Protein AF-A0A0B8QDE0-F1 (afdb_monomer)

Nearest PDB structures (foldseek):
  8alo-assembly1_B  TM=3.837E-01  e=2.076E+00  Vibrio cholerae
  3vs4-assembly1_A  TM=4.040E-01  e=3.871E+00  Homo sapiens
  1x27-assembly1_F  TM=4.133E-01  e=4.967E+00  Homo sapiens
  2vkn-assembly1_A  TM=4.369E-01  e=7.682E+00  Saccharomyces cerevisiae
  6rm3-assembly1_SE0  TM=2.658E-01  e=4.667E+00  Vairimorpha necatrix

Solvent-accessible surface area (backbone atoms only — not comparable to full-atom values): 6624 Å² total; per-residue (Å²): 109,93,62,58,81,42,44,48,77,54,93,82,32,33,31,32,51,46,63,28,31,27,49,41,26,52,74,71,70,68,46,77,59,63,46,36,35,65,87,34,94,71,40,36,52,48,66,68,58,58,51,49,52,50,39,71,75,67,24,49,43,90,36,70,47,77,45,82,65,51,84,46,46,65,69,49,55,29,33,79,45,70,85,45,100,44,36,35,31,35,22,36,94,83,71,49,57,34,35,41,37,42,45,75,51,78,65,47,61,71,72,79,81,70,81,127

Structure (mmCIF, N/CA/C/O backbone):
data_AF-A0A0B8QDE0-F1
#
_entry.id   AF-A0A0B8QDE0-F1
#
loop_
_atom_site.group_PDB
_atom_site.id
_atom_site.type_symbol
_atom_site.label_atom_id
_atom_site.label_alt_id
_atom_site.label_comp_id
_atom_site.label_asym_id
_atom_site.label_entity_id
_atom_site.label_seq_id
_atom_site.pdbx_PDB_ins_code
_atom_site.Cartn_x
_atom_site.Cartn_y
_atom_site.Cartn_z
_atom_site.occupancy
_atom_site.B_iso_or_equiv
_atom_site.auth_seq_id
_atom_site.auth_comp_id
_atom_site.auth_asym_id
_atom_site.auth_atom_id
_atom_site.pdbx_PDB_model_num
ATOM 1 N N . MET A 1 1 ? -6.977 13.235 -7.714 1.00 64.75 1 MET A N 1
ATOM 2 C CA . MET A 1 1 ? -6.380 13.488 -6.381 1.00 64.75 1 MET A CA 1
ATOM 3 C C . MET A 1 1 ? -4.882 13.220 -6.471 1.00 64.75 1 MET A C 1
ATOM 5 O O . MET A 1 1 ? -4.458 12.659 -7.472 1.00 64.75 1 MET A O 1
ATOM 9 N N . PHE A 1 2 ? -4.082 13.658 -5.495 1.00 84.56 2 PHE A N 1
ATOM 10 C CA . PHE A 1 2 ? -2.611 13.582 -5.542 1.00 84.56 2 PHE A CA 1
ATOM 11 C C . PHE A 1 2 ? -2.074 12.176 -5.858 1.00 84.56 2 PHE A C 1
ATOM 13 O O . PHE A 1 2 ? -1.130 12.063 -6.632 1.00 84.56 2 PHE A O 1
ATOM 20 N N . LEU A 1 3 ? -2.716 11.116 -5.343 1.00 92.38 3 LEU A N 1
ATOM 21 C CA . LEU A 1 3 ? -2.257 9.742 -5.565 1.00 92.38 3 LEU A CA 1
ATOM 22 C C . LEU A 1 3 ? -2.748 9.092 -6.862 1.00 92.38 3 LEU A C 1
ATOM 24 O O . LEU A 1 3 ? -2.309 7.996 -7.180 1.00 92.38 3 LEU A O 1
ATOM 28 N N . THR A 1 4 ? -3.632 9.744 -7.626 1.00 90.50 4 THR A N 1
ATOM 29 C CA . THR A 1 4 ? -4.194 9.186 -8.871 1.00 90.50 4 THR A CA 1
ATOM 30 C C . THR A 1 4 ? -3.135 8.652 -9.856 1.00 90.50 4 THR A C 1
ATOM 32 O O . THR A 1 4 ? -3.422 7.656 -10.50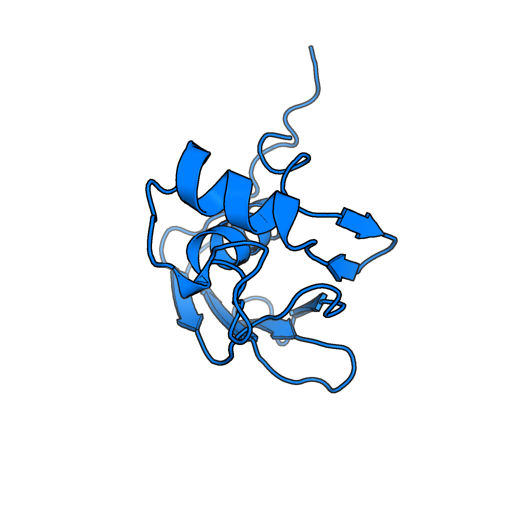7 1.00 90.50 4 THR A O 1
ATOM 35 N N . PRO A 1 5 ? -1.926 9.238 -9.982 1.00 95.38 5 PRO A N 1
ATOM 36 C CA . PRO A 1 5 ? -0.893 8.686 -10.860 1.00 95.38 5 PRO A CA 1
ATOM 37 C C . PRO A 1 5 ? -0.216 7.405 -10.353 1.00 95.38 5 PRO A C 1
ATOM 39 O O . PRO A 1 5 ? 0.498 6.784 -11.130 1.00 95.38 5 PRO A O 1
ATOM 42 N N . TYR A 1 6 ? -0.379 7.027 -9.079 1.00 97.19 6 TYR A N 1
ATOM 43 C CA . TYR A 1 6 ? 0.458 6.015 -8.417 1.00 97.19 6 TYR A CA 1
ATOM 44 C C . TYR A 1 6 ? -0.251 4.694 -8.113 1.00 97.19 6 TYR A C 1
ATOM 46 O O . TYR A 1 6 ? 0.365 3.799 -7.548 1.00 97.19 6 TYR A O 1
ATOM 54 N N . PHE A 1 7 ? -1.521 4.553 -8.474 1.00 97.06 7 PHE A N 1
ATOM 55 C CA . PHE A 1 7 ? -2.248 3.292 -8.381 1.00 97.06 7 PHE A CA 1
ATOM 56 C C . PHE A 1 7 ? -3.396 3.289 -9.380 1.00 97.06 7 PHE A C 1
ATOM 58 O O . PHE A 1 7 ? -3.838 4.344 -9.844 1.00 97.06 7 PHE A O 1
ATOM 65 N N . VAL A 1 8 ? -3.884 2.104 -9.708 1.00 96.62 8 VAL A N 1
ATOM 66 C CA . VAL A 1 8 ? -5.084 1.930 -10.517 1.00 96.62 8 VAL A CA 1
ATOM 67 C C . VAL A 1 8 ? -6.234 1.607 -9.574 1.00 96.62 8 VAL A C 1
ATOM 69 O O . VAL A 1 8 ? -6.111 0.715 -8.742 1.00 96.62 8 VAL A O 1
ATOM 72 N N . GLN A 1 9 ? -7.333 2.352 -9.686 1.00 94.44 9 GLN A N 1
ATOM 73 C CA . GLN A 1 9 ? -8.586 2.061 -8.991 1.00 94.44 9 GLN A CA 1
ATOM 74 C C . GLN A 1 9 ? -9.584 1.534 -10.014 1.00 94.44 9 GLN A C 1
ATOM 76 O O . GLN A 1 9 ? -9.941 2.256 -10.947 1.00 94.44 9 GLN A O 1
ATOM 81 N N . GLU A 1 10 ? -10.083 0.325 -9.796 1.00 92.75 10 GLU A N 1
ATOM 82 C CA . GLU A 1 10 ? -11.107 -0.296 -10.627 1.00 92.75 10 GLU A CA 1
ATOM 83 C C . GLU A 1 10 ? -12.163 -0.927 -9.724 1.00 92.75 10 GLU A C 1
ATOM 85 O O . GLU A 1 10 ? -11.872 -1.752 -8.859 1.00 92.75 10 GLU A O 1
ATOM 90 N N . ASN A 1 11 ? -13.417 -0.510 -9.900 1.00 87.75 11 ASN A N 1
ATOM 91 C CA . ASN A 1 11 ? -14.508 -0.867 -8.992 1.00 87.75 11 ASN A CA 1
ATOM 92 C C . ASN A 1 11 ? -14.161 -0.479 -7.533 1.00 87.75 11 ASN A C 1
ATOM 94 O O . ASN A 1 11 ? -13.783 0.665 -7.266 1.00 87.75 11 ASN A O 1
ATOM 98 N N . ASN A 1 12 ? -14.266 -1.434 -6.602 1.00 88.31 12 ASN A N 1
ATOM 99 C CA . ASN A 1 12 ? -13.896 -1.288 -5.189 1.00 88.31 12 ASN A CA 1
ATOM 100 C C . ASN A 1 12 ? -12.493 -1.827 -4.872 1.00 88.31 12 ASN A C 1
ATOM 102 O O . ASN A 1 12 ? -12.135 -1.935 -3.702 1.00 88.31 12 ASN A O 1
ATOM 106 N N . GLN A 1 13 ? -11.710 -2.161 -5.897 1.00 96.12 13 GLN A N 1
ATOM 107 C CA . GLN A 1 13 ? -10.358 -2.677 -5.748 1.00 96.12 13 GLN A CA 1
ATOM 108 C C . GLN A 1 13 ? -9.338 -1.682 -6.289 1.00 96.12 13 GLN A C 1
ATOM 110 O O . GLN A 1 13 ? -9.640 -0.796 -7.096 1.00 96.12 13 GLN A O 1
ATOM 115 N N . PHE A 1 14 ? -8.105 -1.840 -5.842 1.00 97.50 14 PHE A N 1
ATOM 116 C CA . PHE A 1 14 ? -6.966 -1.138 -6.381 1.00 97.50 14 PHE A CA 1
ATOM 117 C C . PHE A 1 14 ? -5.774 -2.063 -6.531 1.00 97.50 14 PHE A C 1
ATOM 119 O O . PHE A 1 14 ? -5.624 -3.041 -5.808 1.00 97.50 14 PHE A O 1
ATOM 126 N N . HIS A 1 15 ? -4.900 -1.724 -7.466 1.00 98.25 15 HIS A N 1
ATOM 127 C CA . HIS A 1 15 ? -3.637 -2.415 -7.654 1.00 98.25 15 HIS A CA 1
ATOM 128 C C . HIS A 1 15 ? -2.552 -1.422 -8.067 1.00 98.25 15 HIS A C 1
ATOM 130 O O . HIS A 1 15 ? -2.807 -0.248 -8.362 1.00 98.25 15 HIS A O 1
ATOM 136 N N . PHE A 1 16 ? -1.318 -1.910 -8.089 1.00 98.19 16 PHE A N 1
ATOM 137 C CA . PHE A 1 16 ? -0.144 -1.129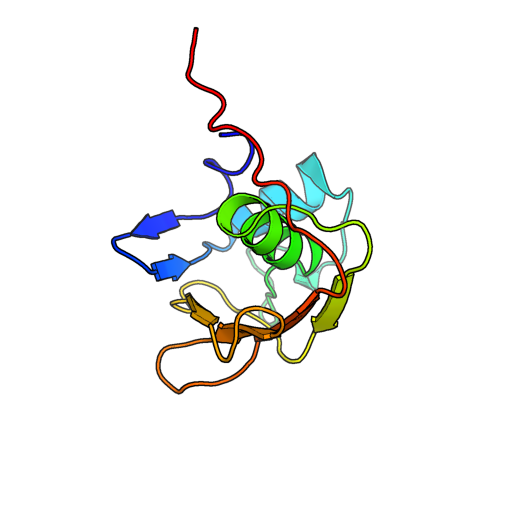 -8.447 1.00 98.19 16 PHE A CA 1
ATOM 138 C C . PHE A 1 16 ? 0.575 -1.786 -9.615 1.00 98.19 16 PHE A C 1
ATOM 140 O O . PHE A 1 16 ? 0.760 -3.003 -9.628 1.00 98.19 16 PHE A O 1
ATOM 147 N N . THR A 1 17 ? 1.037 -0.973 -10.558 1.00 98.31 17 THR A N 1
ATOM 148 C CA . THR A 1 17 ? 2.079 -1.388 -11.507 1.00 98.31 17 THR A CA 1
ATOM 149 C C . THR A 1 17 ? 3.464 -1.120 -10.920 1.00 98.31 17 THR A C 1
ATOM 151 O O . THR A 1 17 ? 3.623 -0.252 -10.052 1.00 98.31 17 THR A O 1
ATOM 154 N N . ARG A 1 18 ? 4.488 -1.818 -11.426 1.00 98.25 18 ARG A N 1
ATOM 155 C CA . ARG A 1 18 ? 5.895 -1.558 -11.070 1.00 98.25 18 ARG A CA 1
ATOM 156 C C . ARG A 1 18 ? 6.273 -0.092 -11.252 1.00 98.25 18 ARG A C 1
ATOM 158 O O . ARG A 1 18 ? 6.785 0.532 -10.322 1.00 98.25 18 ARG A O 1
ATOM 165 N N . ALA A 1 19 ? 5.941 0.470 -12.413 1.00 98.31 19 ALA A N 1
ATOM 166 C CA . ALA A 1 19 ? 6.262 1.849 -12.764 1.00 98.31 19 ALA A CA 1
ATOM 167 C C . ALA A 1 19 ? 5.618 2.867 -11.818 1.00 98.31 19 ALA A C 1
ATOM 169 O O . ALA A 1 19 ? 6.279 3.782 -11.334 1.00 98.31 19 ALA A O 1
ATOM 170 N N . GLN A 1 20 ? 4.332 2.709 -11.501 1.00 98.25 20 GLN A N 1
ATOM 171 C CA . GLN A 1 20 ? 3.633 3.619 -10.589 1.00 98.25 20 GLN A CA 1
ATOM 172 C C . GLN A 1 20 ? 4.265 3.638 -9.194 1.00 98.25 20 GLN A C 1
ATOM 174 O O . GLN A 1 20 ? 4.534 4.706 -8.641 1.00 98.25 20 GLN A O 1
ATOM 179 N N . ALA A 1 21 ? 4.539 2.458 -8.644 1.00 98.25 21 ALA A N 1
ATOM 180 C CA . ALA A 1 21 ? 5.121 2.315 -7.320 1.00 98.25 21 ALA A CA 1
ATOM 181 C C . ALA A 1 21 ? 6.591 2.773 -7.268 1.00 98.25 21 ALA A C 1
ATOM 183 O O . ALA A 1 21 ? 6.963 3.465 -6.321 1.00 98.25 21 ALA A O 1
ATOM 184 N N . SER A 1 22 ? 7.403 2.484 -8.295 1.00 98.44 22 SER A N 1
ATOM 185 C CA . SER A 1 22 ? 8.785 2.988 -8.387 1.00 98.44 22 SER A CA 1
ATOM 186 C C . SER A 1 22 ? 8.827 4.515 -8.496 1.00 98.44 22 SER A C 1
ATOM 188 O O . SER A 1 22 ? 9.599 5.177 -7.797 1.00 98.44 22 SER A O 1
ATOM 190 N N . ASN A 1 23 ? 7.940 5.095 -9.313 1.00 98.19 23 ASN A N 1
ATOM 191 C CA . ASN A 1 23 ? 7.813 6.545 -9.456 1.00 98.19 23 ASN A CA 1
ATOM 192 C C . ASN A 1 23 ? 7.400 7.217 -8.141 1.00 98.19 23 ASN A C 1
ATOM 194 O O . ASN A 1 23 ? 7.942 8.271 -7.805 1.00 98.19 23 ASN A O 1
ATOM 198 N N . PHE A 1 24 ? 6.489 6.612 -7.371 1.00 98.38 24 PHE A N 1
ATOM 199 C CA . PHE A 1 24 ? 6.150 7.114 -6.039 1.00 98.38 24 PHE A CA 1
ATOM 200 C C . PHE A 1 24 ? 7.344 7.035 -5.082 1.00 98.38 24 PHE A C 1
ATOM 202 O O . PHE A 1 24 ? 7.654 8.029 -4.423 1.00 98.38 24 PHE A O 1
ATOM 209 N N . ALA A 1 25 ? 8.026 5.884 -5.031 1.00 98.31 25 ALA A N 1
ATOM 210 C CA . ALA A 1 25 ? 9.179 5.666 -4.158 1.00 98.31 25 ALA A CA 1
ATOM 211 C C . ALA A 1 25 ? 10.224 6.771 -4.355 1.00 98.31 25 ALA A C 1
ATOM 213 O O . ALA A 1 25 ? 10.553 7.501 -3.426 1.00 98.31 25 ALA A O 1
ATOM 214 N N . LYS A 1 26 ? 10.655 6.978 -5.601 1.00 97.88 26 LYS A N 1
ATOM 215 C CA . LYS A 1 26 ? 11.741 7.906 -5.940 1.00 97.88 26 LYS A CA 1
ATOM 216 C C . LYS A 1 26 ? 11.297 9.366 -5.948 1.00 97.88 26 LYS A C 1
ATOM 218 O O . LYS A 1 26 ? 12.035 10.238 -5.501 1.00 97.88 26 LYS A O 1
ATOM 223 N N . GLY A 1 27 ? 10.110 9.641 -6.488 1.00 96.62 27 GLY A N 1
ATOM 224 C CA . GLY A 1 27 ? 9.631 11.001 -6.733 1.00 96.62 27 GLY A CA 1
ATOM 225 C C . GLY A 1 27 ? 8.946 11.656 -5.536 1.00 96.62 27 GLY A C 1
ATOM 226 O O . GLY A 1 27 ? 9.010 12.876 -5.404 1.00 96.62 27 GLY A O 1
ATOM 227 N N . ILE A 1 28 ? 8.289 10.867 -4.679 1.00 96.19 28 ILE A N 1
ATOM 228 C CA . ILE A 1 28 ? 7.499 11.372 -3.548 1.00 96.19 28 ILE A CA 1
ATOM 229 C C . ILE A 1 28 ? 8.111 10.969 -2.208 1.00 96.19 28 ILE A C 1
ATOM 231 O O . ILE A 1 28 ? 8.291 11.831 -1.351 1.00 96.19 28 ILE A O 1
ATOM 235 N N . ALA A 1 29 ? 8.430 9.685 -2.023 1.00 96.38 29 ALA A N 1
ATOM 236 C CA . ALA A 1 29 ? 8.957 9.187 -0.750 1.00 96.38 29 ALA A CA 1
ATOM 237 C C . ALA A 1 29 ? 10.470 9.428 -0.586 1.00 96.38 29 ALA A C 1
ATOM 239 O O . ALA A 1 29 ? 10.977 9.424 0.532 1.00 96.38 29 ALA A O 1
ATOM 240 N N . GLY A 1 30 ? 11.196 9.656 -1.686 1.00 97.31 30 GLY A N 1
ATOM 241 C CA . GLY A 1 30 ? 12.659 9.726 -1.672 1.00 97.31 30 GLY A CA 1
ATOM 242 C C . GLY A 1 30 ? 13.319 8.391 -1.304 1.00 97.31 30 GLY A C 1
ATOM 243 O O . GLY A 1 30 ? 14.452 8.381 -0.824 1.00 97.31 30 GLY A O 1
ATOM 244 N N . ASP A 1 31 ? 12.613 7.277 -1.510 1.00 97.69 31 ASP A N 1
ATOM 245 C CA . ASP A 1 31 ? 13.089 5.923 -1.261 1.00 97.69 31 ASP A CA 1
ATOM 246 C C . ASP A 1 31 ? 13.716 5.334 -2.534 1.00 97.69 31 ASP A C 1
ATOM 248 O O . ASP A 1 31 ? 13.053 5.118 -3.552 1.00 97.69 31 ASP A O 1
ATOM 252 N N . PHE A 1 32 ? 15.024 5.087 -2.460 1.00 97.38 32 PHE A N 1
ATOM 253 C CA . PHE A 1 32 ? 15.841 4.518 -3.534 1.00 97.38 32 PHE A CA 1
ATOM 254 C C . PHE A 1 32 ? 16.301 3.090 -3.221 1.00 97.38 32 PHE A C 1
ATOM 256 O O . PHE A 1 32 ? 17.268 2.608 -3.813 1.00 97.38 32 PHE A O 1
ATOM 263 N N . ASN A 1 33 ? 15.656 2.406 -2.272 1.00 97.62 33 ASN A N 1
ATOM 264 C CA . ASN A 1 33 ? 15.943 1.005 -2.012 1.00 97.62 33 ASN A CA 1
ATOM 265 C C . ASN A 1 33 ? 15.668 0.178 -3.287 1.00 97.62 33 ASN A C 1
ATOM 267 O O . ASN A 1 33 ? 14.547 0.225 -3.804 1.00 97.62 33 ASN A O 1
ATOM 271 N N . PRO A 1 34 ? 16.638 -0.615 -3.790 1.00 97.75 34 PRO A N 1
ATOM 272 C CA . PRO A 1 34 ? 16.492 -1.330 -5.058 1.00 97.75 34 PRO A CA 1
ATOM 273 C C . PRO A 1 34 ? 15.299 -2.282 -5.136 1.00 97.75 34 PRO A C 1
ATOM 275 O O . PRO A 1 34 ? 14.890 -2.662 -6.230 1.00 97.75 34 PRO A O 1
ATOM 278 N N . ILE A 1 35 ? 14.716 -2.690 -4.004 1.00 97.56 35 ILE A N 1
ATOM 279 C CA . ILE A 1 35 ? 13.485 -3.497 -3.998 1.00 97.56 35 ILE A CA 1
ATOM 280 C C . ILE A 1 35 ? 12.291 -2.764 -4.634 1.00 97.56 35 ILE A C 1
ATOM 282 O O . ILE A 1 35 ? 11.297 -3.405 -4.949 1.00 97.56 35 ILE A O 1
ATOM 286 N N . HIS A 1 36 ? 12.375 -1.448 -4.832 1.00 98.00 36 HIS A N 1
ATOM 287 C CA . HIS A 1 36 ? 11.360 -0.639 -5.509 1.00 98.00 36 HIS A CA 1
ATOM 288 C C . HIS A 1 36 ? 11.702 -0.362 -6.980 1.00 98.00 36 HIS A C 1
ATOM 290 O O . HIS A 1 36 ? 10.969 0.364 -7.654 1.00 98.00 36 HIS A O 1
ATOM 296 N N . ASP A 1 37 ? 12.801 -0.913 -7.500 1.00 97.81 37 ASP A N 1
ATOM 297 C CA . ASP A 1 37 ? 13.142 -0.795 -8.915 1.00 97.81 37 ASP A CA 1
ATOM 298 C C . ASP A 1 37 ? 12.258 -1.700 -9.767 1.00 97.81 37 ASP A C 1
ATOM 300 O O . ASP A 1 37 ? 12.063 -2.875 -9.451 1.00 97.81 37 ASP A O 1
ATOM 304 N N . GLU A 1 38 ? 11.761 -1.154 -10.878 1.00 97.12 38 GLU A N 1
ATOM 305 C CA . GLU A 1 38 ? 10.834 -1.839 -11.781 1.00 97.12 38 GLU A CA 1
ATOM 306 C C . GLU A 1 38 ? 11.374 -3.193 -12.247 1.00 97.12 38 GLU A C 1
ATOM 308 O O . GLU A 1 38 ? 10.634 -4.167 -12.264 1.00 97.12 38 GLU A O 1
ATOM 313 N N . ASP A 1 39 ? 12.673 -3.307 -12.513 1.00 96.62 39 ASP A N 1
ATOM 314 C CA . ASP A 1 39 ? 13.280 -4.544 -13.015 1.00 96.62 39 ASP A CA 1
ATOM 315 C C . ASP A 1 39 ? 13.748 -5.501 -11.901 1.00 96.62 39 ASP A C 1
ATOM 317 O O . ASP A 1 39 ? 14.346 -6.547 -12.169 1.00 96.62 39 ASP A O 1
ATOM 321 N N . ASN A 1 40 ? 13.495 -5.184 -10.624 1.00 97.00 40 ASN A N 1
ATOM 322 C CA . ASN A 1 40 ? 13.946 -6.031 -9.526 1.00 97.00 40 ASN A CA 1
ATOM 323 C C . ASN A 1 40 ? 13.110 -7.320 -9.433 1.00 97.00 40 ASN A C 1
ATOM 325 O O . ASN A 1 40 ? 11.879 -7.299 -9.336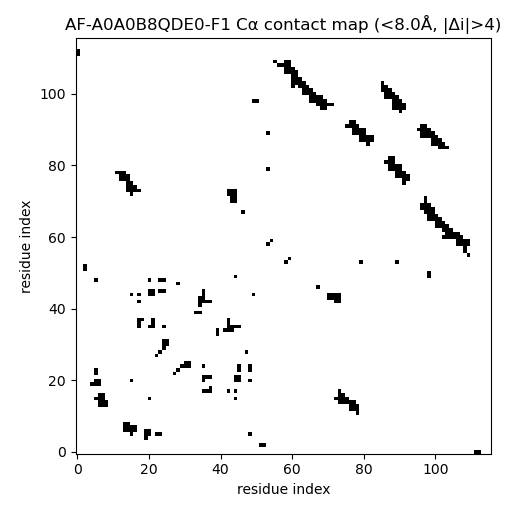 1.00 97.00 40 ASN A O 1
ATOM 329 N N . SER A 1 41 ? 13.787 -8.470 -9.390 1.00 95.19 41 SER A N 1
ATOM 330 C CA . SER A 1 41 ? 13.148 -9.784 -9.197 1.00 95.19 41 SER A CA 1
ATOM 331 C C . SER A 1 41 ? 12.360 -9.898 -7.886 1.00 95.19 41 SER A C 1
ATOM 333 O O . SER A 1 41 ? 11.386 -10.642 -7.814 1.00 95.19 41 SER A O 1
ATOM 335 N N . ARG A 1 42 ? 12.753 -9.136 -6.860 1.00 95.44 42 ARG A N 1
ATOM 336 C CA . ARG A 1 42 ? 12.097 -9.048 -5.550 1.00 95.44 42 ARG A CA 1
ATOM 337 C C . ARG A 1 42 ? 11.316 -7.745 -5.388 1.00 95.44 42 ARG A C 1
ATOM 339 O O . ARG A 1 42 ? 11.235 -7.225 -4.277 1.00 95.44 42 ARG A O 1
ATOM 346 N N . PHE A 1 43 ? 10.803 -7.206 -6.493 1.00 97.75 43 PHE A N 1
ATOM 347 C CA . PHE A 1 43 ? 10.041 -5.967 -6.479 1.00 97.75 43 PHE A CA 1
ATOM 348 C C . PHE A 1 43 ? 8.945 -5.986 -5.413 1.00 97.75 43 PHE A C 1
ATOM 350 O O . PHE A 1 43 ? 8.178 -6.946 -5.307 1.00 97.75 43 PHE A O 1
ATOM 357 N N . CYS A 1 44 ? 8.869 -4.901 -4.655 1.00 97.94 44 CYS A N 1
ATOM 358 C CA . CYS A 1 44 ? 7.864 -4.674 -3.637 1.00 97.94 44 CYS A CA 1
ATOM 359 C C . CYS A 1 44 ? 7.301 -3.267 -3.810 1.00 97.94 44 CYS A C 1
ATOM 361 O O . CYS A 1 44 ? 8.048 -2.305 -3.985 1.00 97.94 44 CYS A O 1
ATOM 363 N N . VAL A 1 45 ? 5.984 -3.130 -3.708 1.00 98.25 45 VAL A N 1
ATOM 364 C CA . VAL A 1 45 ? 5.344 -1.817 -3.605 1.00 98.25 45 VAL A CA 1
ATOM 365 C C . VAL A 1 45 ? 5.800 -1.144 -2.295 1.00 98.25 45 VAL A C 1
ATOM 367 O O . VAL A 1 45 ? 5.850 -1.821 -1.263 1.00 98.25 45 VAL A O 1
ATOM 370 N N . PRO A 1 46 ? 6.151 0.158 -2.297 1.00 97.81 46 PRO A N 1
ATOM 371 C CA . PRO A 1 46 ? 6.548 0.878 -1.087 1.00 97.81 46 PRO A CA 1
ATOM 372 C C . PRO A 1 46 ? 5.450 0.897 -0.020 1.00 97.81 46 PRO A C 1
ATOM 374 O O . PRO A 1 46 ? 4.286 1.177 -0.321 1.00 97.81 46 PRO A O 1
ATOM 377 N N . GLY A 1 47 ? 5.827 0.681 1.243 1.00 97.62 47 GLY A N 1
ATOM 378 C CA . GLY A 1 47 ? 4.892 0.740 2.372 1.00 97.62 47 GLY A CA 1
ATOM 379 C C . GLY A 1 47 ? 4.212 2.108 2.503 1.00 97.62 47 GLY A C 1
ATOM 380 O O . GLY A 1 47 ? 3.004 2.176 2.725 1.00 97.62 47 GLY A O 1
ATOM 381 N N . ASP A 1 48 ? 4.950 3.193 2.258 1.00 97.00 48 ASP A N 1
ATOM 382 C CA . ASP A 1 48 ? 4.414 4.558 2.301 1.00 97.00 48 ASP A CA 1
ATOM 383 C C . ASP A 1 48 ? 3.320 4.802 1.254 1.00 97.00 48 ASP A C 1
ATOM 385 O O . ASP A 1 48 ? 2.377 5.548 1.515 1.00 97.00 48 ASP A O 1
ATOM 389 N N . LEU A 1 49 ? 3.397 4.148 0.088 1.00 97.75 49 LEU A N 1
ATOM 390 C CA . LEU A 1 49 ? 2.354 4.237 -0.935 1.00 97.75 49 LEU A CA 1
ATOM 391 C C . LEU A 1 49 ? 1.077 3.530 -0.471 1.00 97.75 49 LEU A C 1
ATOM 393 O O . LEU A 1 49 ? -0.010 4.100 -0.563 1.00 97.75 49 LEU A O 1
ATOM 397 N N . LEU A 1 50 ? 1.209 2.317 0.074 1.00 97.25 50 LEU A N 1
ATOM 398 C CA . LEU A 1 50 ? 0.080 1.556 0.613 1.00 97.25 50 LEU A CA 1
ATOM 399 C C . LEU A 1 50 ? -0.611 2.319 1.754 1.00 97.25 50 LEU A C 1
ATOM 401 O O . LEU A 1 50 ? -1.834 2.462 1.778 1.00 97.25 50 LEU A O 1
ATOM 405 N N . PHE A 1 51 ? 0.191 2.881 2.656 1.00 96.62 51 PHE A N 1
ATOM 406 C CA . PHE A 1 51 ? -0.258 3.764 3.725 1.00 96.62 51 PHE A CA 1
ATOM 407 C C . PHE A 1 51 ? -0.966 5.018 3.189 1.00 96.62 51 PHE A C 1
ATOM 409 O O . PHE A 1 51 ? -2.046 5.370 3.665 1.00 96.62 51 PHE A O 1
ATOM 416 N N . ALA A 1 52 ? -0.411 5.677 2.170 1.00 96.00 52 ALA A N 1
ATOM 417 C CA . ALA A 1 52 ? -1.008 6.873 1.587 1.00 96.00 52 ALA A CA 1
ATOM 418 C C . ALA A 1 52 ? -2.367 6.583 0.924 1.00 96.00 52 ALA A C 1
ATOM 420 O O . ALA A 1 52 ? -3.302 7.372 1.083 1.00 96.00 52 ALA A O 1
ATOM 421 N N . VAL A 1 53 ? -2.507 5.449 0.223 1.00 95.44 53 VAL A N 1
ATOM 422 C CA . VAL A 1 53 ? -3.790 5.016 -0.360 1.00 95.44 53 VAL A CA 1
ATOM 423 C C . VAL A 1 53 ? -4.824 4.762 0.738 1.00 95.44 53 VAL A C 1
ATOM 425 O O . VAL A 1 53 ? -5.936 5.287 0.643 1.00 95.44 53 VAL A O 1
ATOM 428 N N . MET A 1 54 ? -4.441 4.064 1.815 1.00 95.19 54 MET A N 1
ATOM 429 C CA . MET A 1 54 ? -5.298 3.837 2.986 1.00 95.19 54 MET A CA 1
ATOM 430 C C . MET A 1 54 ? -5.820 5.159 3.568 1.00 95.19 54 MET A C 1
ATOM 432 O O . MET A 1 54 ? -7.022 5.327 3.772 1.00 95.19 54 MET A O 1
ATOM 436 N N . LEU A 1 55 ? -4.940 6.147 3.764 1.00 94.38 55 LEU A N 1
ATOM 437 C CA . LEU A 1 55 ? -5.335 7.470 4.254 1.00 94.38 55 LEU A CA 1
ATOM 438 C C . LEU A 1 55 ? -6.224 8.243 3.272 1.00 94.38 55 LEU A C 1
ATOM 440 O O . LEU A 1 55 ? -7.118 8.973 3.703 1.00 94.38 55 LEU A O 1
ATOM 444 N N . GLN A 1 56 ? -5.987 8.118 1.963 1.00 92.44 56 GLN A N 1
ATOM 445 C CA . GLN A 1 56 ? -6.808 8.791 0.956 1.00 92.44 56 GLN A CA 1
ATOM 446 C C . GLN A 1 56 ? -8.247 8.256 0.953 1.00 92.44 56 GLN A C 1
ATOM 448 O O . GLN A 1 56 ? -9.176 9.041 0.760 1.00 92.44 56 GLN A O 1
ATOM 453 N N . GLN A 1 57 ? -8.434 6.950 1.155 1.00 91.50 57 GLN A N 1
ATOM 454 C CA . GLN A 1 57 ? -9.754 6.315 1.128 1.00 91.50 57 GLN A CA 1
ATOM 455 C C . GLN A 1 57 ? -10.497 6.443 2.470 1.00 91.50 57 GLN A C 1
ATOM 457 O O . GLN A 1 57 ? -11.679 6.801 2.493 1.00 91.50 57 GLN A O 1
ATOM 462 N N . GLU A 1 58 ? -9.802 6.246 3.594 1.00 92.50 58 GLU A N 1
ATOM 463 C CA . GLU A 1 58 ? -10.428 6.182 4.925 1.00 92.50 58 GLU A CA 1
ATOM 464 C C . GLU A 1 58 ? -10.376 7.496 5.708 1.00 92.50 58 GLU A C 1
ATOM 466 O O . GLU A 1 58 ? -11.177 7.716 6.620 1.00 92.50 58 GLU A O 1
ATOM 471 N N . GLY A 1 59 ? -9.479 8.407 5.332 1.00 92.06 59 GLY A N 1
ATOM 472 C CA . GLY A 1 59 ? -9.225 9.637 6.067 1.00 92.06 59 GLY A CA 1
ATOM 473 C C . GLY A 1 59 ? -8.240 9.461 7.219 1.00 92.06 59 GLY A C 1
ATOM 474 O O . GLY A 1 59 ? -7.590 8.431 7.382 1.00 92.06 59 GLY A O 1
ATOM 475 N N . ILE A 1 60 ? -8.126 1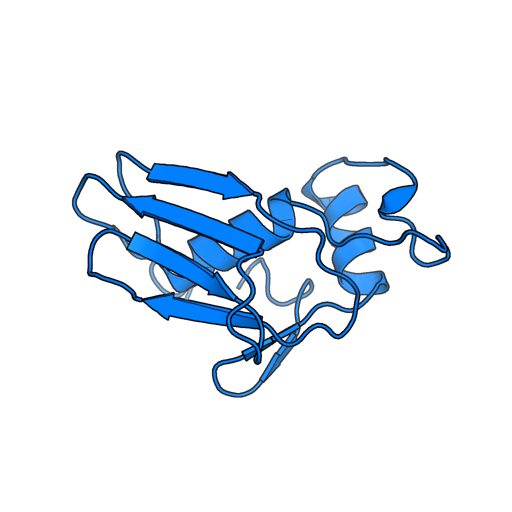0.512 8.027 1.00 92.31 60 ILE A N 1
ATOM 476 C CA . ILE A 1 60 ? -7.164 10.611 9.126 1.00 92.31 60 ILE A CA 1
ATOM 477 C C . ILE A 1 60 ? -7.887 10.708 10.466 1.00 92.31 60 ILE A C 1
ATOM 479 O O . ILE A 1 60 ? -8.903 11.388 10.599 1.00 92.31 60 ILE A O 1
ATOM 483 N N . SER A 1 61 ? -7.345 10.063 11.491 1.00 93.00 61 SER A N 1
ATOM 484 C CA . SER A 1 61 ?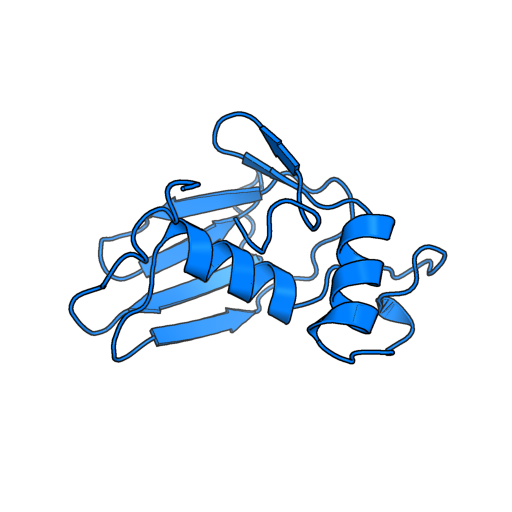 -7.792 10.202 12.876 1.00 93.00 61 SER A CA 1
ATOM 485 C C . SER A 1 61 ? -6.653 10.740 13.738 1.00 93.00 61 SER A C 1
ATOM 487 O O . SER A 1 61 ? -5.481 10.614 13.390 1.00 93.00 61 SER A O 1
ATOM 489 N N . ARG A 1 62 ? -6.980 11.349 14.884 1.00 91.50 62 ARG A N 1
ATOM 490 C CA . ARG A 1 62 ? -5.964 11.871 15.820 1.00 91.50 62 ARG A CA 1
ATOM 491 C C . ARG A 1 62 ? -5.041 10.784 16.371 1.00 91.50 62 ARG A C 1
ATOM 493 O O . ARG A 1 62 ? -3.939 11.100 16.804 1.00 91.50 62 ARG A O 1
ATOM 500 N N . SER A 1 63 ? -5.515 9.543 16.413 1.00 94.44 63 SER A N 1
ATOM 501 C CA . SER A 1 63 ? -4.744 8.385 16.844 1.00 94.44 63 SER A CA 1
ATOM 502 C C . SER A 1 63 ? -5.022 7.251 15.872 1.00 94.44 63 SER A C 1
ATOM 504 O O . SER A 1 63 ? -6.169 6.823 15.728 1.00 94.44 63 SER A O 1
ATOM 506 N N . MET A 1 64 ? -3.971 6.827 15.179 1.00 96.50 64 MET A N 1
ATOM 507 C CA . MET A 1 64 ? -3.988 5.725 14.230 1.00 96.50 64 MET A CA 1
ATOM 508 C C . MET A 1 64 ? -2.756 4.863 14.485 1.00 96.50 64 MET A C 1
ATOM 510 O O . MET A 1 64 ? -1.665 5.392 14.700 1.00 96.50 64 MET A O 1
ATOM 514 N N . GLU A 1 65 ? -2.939 3.555 14.465 1.00 97.25 65 GLU A N 1
ATOM 515 C CA . GLU A 1 65 ? -1.880 2.558 14.550 1.00 97.25 65 GLU A CA 1
ATOM 516 C C . GLU A 1 65 ? -1.876 1.771 13.244 1.00 97.25 65 GLU A C 1
ATOM 518 O O . GLU A 1 65 ? -2.942 1.396 12.755 1.00 97.25 65 GLU A O 1
ATOM 523 N N . PHE A 1 66 ? -0.693 1.556 12.671 1.00 97.94 66 PHE A N 1
ATOM 524 C CA . PHE A 1 66 ? -0.526 0.850 11.407 1.00 97.94 66 PHE A CA 1
ATOM 525 C C . PHE A 1 66 ? 0.437 -0.314 11.586 1.00 97.94 66 PHE A C 1
ATOM 527 O O . PHE A 1 66 ? 1.534 -0.133 12.114 1.00 97.94 66 PHE A O 1
ATOM 534 N N . THR A 1 67 ? 0.041 -1.490 11.107 1.00 98.25 67 THR A N 1
ATOM 535 C CA . THR A 1 67 ? 0.886 -2.688 11.100 1.00 98.25 67 THR A CA 1
ATOM 536 C C . THR A 1 67 ? 1.029 -3.194 9.673 1.00 98.25 67 THR A C 1
ATOM 538 O O . THR A 1 67 ? 0.048 -3.606 9.059 1.00 98.25 67 THR A O 1
ATOM 541 N N . PHE A 1 68 ? 2.253 -3.169 9.145 1.00 97.75 68 PHE A N 1
ATOM 542 C CA . PHE A 1 68 ? 2.585 -3.765 7.852 1.00 97.75 68 PHE A CA 1
ATOM 543 C C . PHE A 1 68 ? 2.802 -5.271 8.027 1.00 97.75 68 PHE A C 1
ATOM 545 O O . PHE A 1 68 ? 3.701 -5.689 8.756 1.00 97.75 68 PHE A O 1
ATOM 552 N N . SER A 1 69 ? 1.978 -6.080 7.364 1.00 96.44 69 SER A N 1
ATOM 553 C CA . SER A 1 69 ? 1.896 -7.534 7.584 1.00 96.44 69 SER A CA 1
ATOM 554 C C . SER A 1 69 ? 2.328 -8.368 6.377 1.00 96.44 69 SER A C 1
ATOM 556 O O . SER A 1 69 ? 2.510 -9.578 6.503 1.00 96.44 69 SER A O 1
ATOM 558 N N . GLY A 1 70 ? 2.538 -7.745 5.216 1.00 94.81 70 GLY A N 1
ATOM 559 C CA . GLY A 1 70 ? 2.926 -8.453 4.001 1.00 94.81 70 GLY A CA 1
ATOM 560 C C . GLY A 1 70 ? 3.560 -7.550 2.950 1.00 94.81 70 GLY A C 1
ATOM 561 O O . GLY A 1 70 ? 3.364 -6.338 2.945 1.00 94.81 70 GLY A O 1
ATOM 562 N N . MET A 1 71 ? 4.317 -8.165 2.041 1.00 95.88 71 MET A N 1
ATOM 563 C CA . MET A 1 71 ? 4.842 -7.499 0.848 1.00 95.88 71 MET A CA 1
ATOM 564 C C . MET A 1 71 ? 3.790 -7.530 -0.256 1.00 95.88 71 MET A C 1
ATOM 566 O O . MET A 1 71 ? 3.270 -8.603 -0.561 1.00 95.88 71 MET A O 1
ATOM 570 N N . VAL A 1 72 ? 3.520 -6.380 -0.865 1.00 97.81 72 VAL A N 1
ATOM 571 C CA . VAL A 1 72 ? 2.631 -6.261 -2.025 1.00 97.81 72 VAL A CA 1
ATOM 572 C C . VAL A 1 72 ? 3.479 -6.299 -3.292 1.00 97.81 72 VAL A C 1
ATOM 574 O O . VAL A 1 72 ? 4.443 -5.542 -3.423 1.00 97.81 72 VAL A O 1
ATOM 577 N N . THR A 1 73 ? 3.114 -7.165 -4.233 1.00 96.69 73 THR A N 1
ATOM 578 C CA . THR A 1 73 ? 3.712 -7.207 -5.572 1.00 96.69 73 THR A CA 1
ATOM 579 C C . THR A 1 73 ? 2.815 -6.504 -6.584 1.00 96.69 73 THR A C 1
ATOM 581 O O . THR A 1 73 ? 1.644 -6.232 -6.318 1.00 96.69 73 THR A O 1
ATOM 584 N N . GLU A 1 74 ? 3.358 -6.217 -7.762 1.00 96.31 74 GLU A N 1
ATOM 585 C CA . GLU A 1 74 ? 2.574 -5.699 -8.885 1.00 96.31 74 GLU A CA 1
ATOM 586 C C . GLU A 1 74 ? 1.346 -6.563 -9.190 1.00 96.31 74 GLU A C 1
ATOM 588 O O . GLU A 1 74 ? 1.395 -7.787 -9.068 1.00 96.31 74 GLU A O 1
ATOM 593 N N . GLY A 1 75 ? 0.254 -5.905 -9.583 1.00 96.62 75 GLY A N 1
ATOM 594 C CA . GLY A 1 75 ? -0.979 -6.562 -10.015 1.00 96.62 75 GLY A CA 1
ATOM 595 C C . GLY A 1 75 ? -1.750 -7.278 -8.905 1.00 96.62 75 GLY A C 1
ATOM 596 O O . GLY A 1 75 ? -2.794 -7.847 -9.189 1.00 96.62 75 GLY A O 1
ATOM 597 N N . THR A 1 76 ? -1.274 -7.245 -7.655 1.00 97.62 76 THR A N 1
ATOM 598 C CA . THR A 1 76 ? -2.055 -7.742 -6.515 1.00 97.62 76 THR A CA 1
ATOM 599 C C . THR A 1 76 ? -3.304 -6.879 -6.386 1.00 97.62 76 THR A C 1
ATOM 601 O O . THR A 1 76 ? -3.187 -5.678 -6.126 1.00 97.62 76 THR A O 1
ATOM 604 N N . GLU A 1 77 ? -4.477 -7.473 -6.590 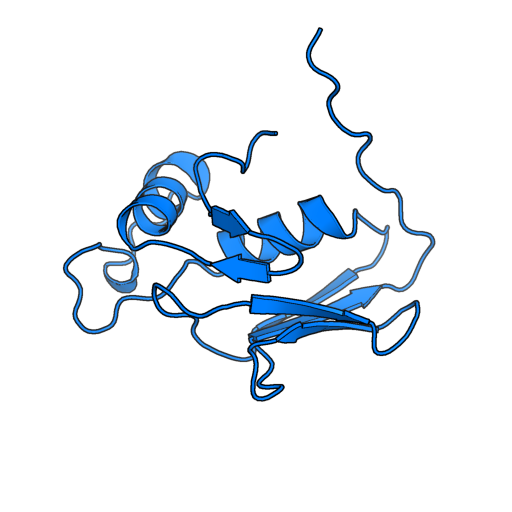1.00 97.88 77 GLU A N 1
ATOM 605 C CA . GLU A 1 77 ? -5.753 -6.797 -6.377 1.00 97.88 77 GLU A CA 1
ATOM 606 C C . GLU A 1 77 ? -6.008 -6.669 -4.875 1.00 97.88 77 GLU A C 1
ATOM 608 O O . GLU A 1 77 ? -5.970 -7.651 -4.134 1.00 97.88 77 GLU A O 1
ATOM 613 N N . LEU A 1 78 ? -6.190 -5.432 -4.421 1.00 98.38 78 LEU A N 1
ATOM 614 C CA . LEU A 1 78 ? -6.338 -5.081 -3.019 1.00 98.38 78 LEU A CA 1
ATOM 615 C C . LEU A 1 78 ? -7.635 -4.320 -2.795 1.00 98.38 78 LEU A C 1
ATOM 617 O O . LEU A 1 78 ? -8.061 -3.514 -3.622 1.00 98.38 78 LEU A O 1
ATOM 621 N N . HIS A 1 79 ? -8.228 -4.506 -1.627 1.00 97.88 79 HIS A N 1
ATOM 622 C CA . HIS A 1 79 ? -9.349 -3.702 -1.166 1.00 97.88 79 HIS A CA 1
ATOM 623 C C . HIS A 1 79 ? -9.239 -3.433 0.333 1.00 97.88 79 HIS A C 1
ATOM 625 O O . HIS A 1 79 ? -8.462 -4.068 1.049 1.00 97.88 79 HIS A O 1
ATOM 631 N N . ILE A 1 80 ? -9.998 -2.444 0.807 1.00 97.25 80 ILE A N 1
ATOM 632 C CA . ILE A 1 80 ? -10.099 -2.153 2.235 1.00 97.25 80 ILE A CA 1
ATOM 633 C C . ILE A 1 80 ? -11.262 -2.957 2.801 1.00 97.25 80 ILE A C 1
ATOM 635 O O . ILE A 1 80 ? -12.409 -2.763 2.400 1.00 97.25 80 ILE A O 1
ATOM 639 N N . ASN A 1 81 ? -10.951 -3.838 3.744 1.00 96.94 81 ASN A N 1
ATOM 640 C CA . ASN A 1 81 ? -11.925 -4.520 4.573 1.00 96.94 81 ASN A CA 1
ATOM 641 C C . ASN A 1 81 ? -12.166 -3.726 5.868 1.00 96.94 81 ASN A C 1
ATOM 643 O O . ASN A 1 81 ? -11.226 -3.243 6.510 1.00 96.94 81 ASN A O 1
ATOM 647 N N . HIS A 1 82 ? -13.431 -3.620 6.270 1.00 95.75 82 HIS A N 1
ATOM 648 C CA . HIS A 1 82 ? -13.878 -2.936 7.482 1.00 95.75 82 HIS A CA 1
ATOM 649 C C . HIS A 1 82 ? -14.351 -3.971 8.501 1.00 95.75 82 HIS A C 1
ATOM 651 O O . HIS A 1 82 ? -15.536 -4.287 8.578 1.00 95.75 82 HIS A O 1
ATOM 657 N N . GLU A 1 83 ? -13.425 -4.488 9.309 1.00 92.19 83 GLU A N 1
ATOM 658 C CA . GLU A 1 83 ? -13.751 -5.425 10.395 1.00 92.19 83 GLU A CA 1
ATOM 659 C C . GLU A 1 83 ? -14.622 -4.763 11.476 1.00 92.19 83 GLU A C 1
ATOM 661 O O . GLU A 1 83 ? -15.436 -5.409 12.133 1.00 92.19 83 GLU A O 1
ATOM 666 N N . SER A 1 84 ? -14.443 -3.454 11.676 1.00 93.31 84 SER A N 1
ATOM 667 C CA . SER A 1 84 ? -15.268 -2.607 12.541 1.00 93.31 84 SER A CA 1
ATOM 668 C C . SER A 1 84 ? -15.084 -1.128 1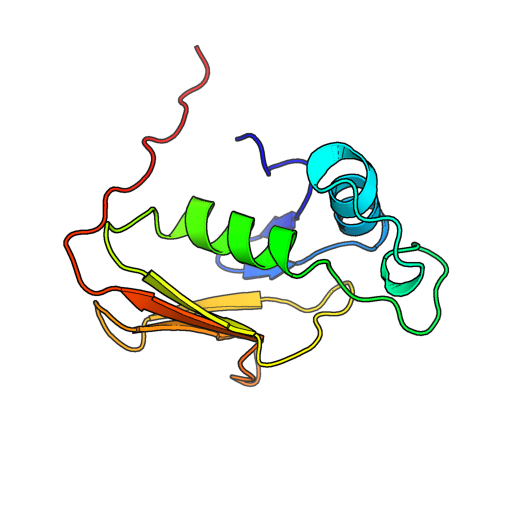2.178 1.00 93.31 84 SER A C 1
ATOM 670 O O . SER A 1 84 ? -14.281 -0.771 11.316 1.00 93.31 84 SER A O 1
ATOM 672 N N . GLU A 1 85 ? -15.776 -0.231 12.881 1.00 89.00 85 GLU A N 1
ATOM 673 C CA . GLU A 1 85 ? -15.545 1.217 12.755 1.00 89.00 85 GLU A CA 1
ATOM 674 C C . GLU A 1 85 ? -14.092 1.613 13.090 1.00 89.00 85 GLU A C 1
ATOM 676 O O . GLU A 1 85 ? -13.522 2.529 12.482 1.00 89.00 85 GLU A O 1
ATOM 681 N N . GLU A 1 86 ? -13.470 0.898 14.035 1.00 94.00 86 GLU A N 1
ATOM 682 C CA . GLU A 1 86 ? -12.124 1.179 14.543 1.00 94.00 86 GLU A CA 1
ATOM 683 C C . GLU A 1 86 ? -11.026 0.417 13.797 1.00 94.00 86 GLU A C 1
ATOM 685 O O . GLU A 1 86 ? -9.942 0.964 13.606 1.00 94.00 86 GLU A O 1
ATOM 690 N N . ASN A 1 87 ? -11.303 -0.807 13.341 1.00 96.56 87 ASN A N 1
ATOM 691 C CA . ASN A 1 87 ? -10.318 -1.695 12.718 1.00 96.56 87 ASN A CA 1
ATOM 692 C C . ASN A 1 87 ? -10.612 -1.898 11.238 1.00 96.56 87 ASN A C 1
ATOM 694 O O . ASN A 1 87 ? -11.718 -2.283 10.854 1.00 96.56 87 ASN A O 1
ATOM 698 N N . LYS A 1 88 ? -9.598 -1.636 10.420 1.00 96.88 88 LYS A N 1
ATOM 699 C CA . LYS A 1 88 ? -9.644 -1.749 8.966 1.00 96.88 88 LYS A CA 1
ATOM 700 C C . LYS A 1 88 ? -8.370 -2.414 8.479 1.00 96.88 88 LYS A C 1
ATOM 702 O O . LYS A 1 88 ? -7.320 -2.252 9.102 1.00 96.88 88 LYS A O 1
ATOM 707 N N . ALA A 1 89 ? -8.434 -3.091 7.346 1.00 98.12 89 ALA A N 1
ATOM 708 C CA . ALA A 1 89 ? -7.273 -3.747 6.770 1.00 98.12 89 ALA A CA 1
ATOM 709 C C . ALA A 1 89 ? -7.260 -3.615 5.251 1.00 98.12 89 ALA A C 1
ATOM 711 O O . ALA A 1 89 ? -8.302 -3.687 4.612 1.00 98.12 89 ALA A O 1
ATOM 712 N N . VAL A 1 90 ? -6.072 -3.460 4.672 1.00 98.25 90 VAL A N 1
ATOM 713 C CA . VAL A 1 90 ? -5.853 -3.707 3.248 1.00 98.25 90 VAL A CA 1
ATOM 714 C C . VAL A 1 90 ? -5.588 -5.195 3.066 1.00 98.25 90 VAL A C 1
ATOM 716 O O . VAL A 1 90 ? -4.620 -5.719 3.633 1.00 98.25 90 VAL A O 1
ATOM 719 N N . VAL A 1 91 ? -6.435 -5.850 2.278 1.00 98.44 91 VAL A N 1
ATOM 720 C CA . VAL A 1 91 ? -6.401 -7.294 2.021 1.00 98.44 91 VAL A CA 1
ATOM 721 C C . VAL A 1 91 ? -6.457 -7.594 0.523 1.00 98.44 91 VAL A C 1
ATOM 723 O O . VAL A 1 91 ? -6.891 -6.741 -0.252 1.00 98.44 91 VAL A O 1
ATOM 726 N N . ASP A 1 92 ? -6.010 -8.785 0.118 1.00 97.81 92 ASP A N 1
ATOM 727 C CA . ASP A 1 92 ? -6.280 -9.328 -1.223 1.00 97.81 92 ASP A CA 1
ATOM 728 C C . ASP A 1 92 ? -7.568 -10.172 -1.259 1.00 97.81 92 ASP A C 1
ATOM 730 O O . ASP A 1 92 ? -8.273 -10.305 -0.259 1.00 97.81 92 ASP A O 1
ATOM 734 N N . GLU A 1 93 ? -7.877 -10.756 -2.417 1.00 96.12 93 GLU A N 1
ATOM 735 C CA . GLU A 1 93 ? -9.049 -11.622 -2.624 1.00 96.12 93 GLU A CA 1
ATOM 736 C C . GLU A 1 93 ? -9.076 -12.891 -1.751 1.00 96.12 93 GLU A C 1
ATOM 738 O O . GLU A 1 93 ? -10.126 -13.515 -1.615 1.00 96.12 93 GLU A O 1
ATOM 743 N N . ASN A 1 94 ? -7.942 -13.292 -1.165 1.00 96.75 94 ASN A N 1
ATOM 744 C CA . ASN A 1 94 ? -7.838 -14.449 -0.271 1.00 96.75 94 ASN A CA 1
ATOM 745 C C . ASN A 1 94 ? -7.819 -14.036 1.212 1.00 96.75 94 ASN A C 1
ATOM 747 O O . ASN A 1 94 ? -7.342 -14.803 2.052 1.00 96.75 94 ASN A O 1
ATOM 751 N N . ASP A 1 95 ? -8.274 -12.820 1.531 1.00 96.88 95 ASP A N 1
ATOM 752 C CA . ASP A 1 95 ? -8.287 -12.231 2.876 1.00 96.88 95 ASP A CA 1
ATOM 753 C C . ASP A 1 95 ? -6.896 -12.114 3.527 1.00 96.88 95 ASP A C 1
ATOM 755 O O . ASP A 1 95 ? -6.757 -11.962 4.746 1.00 96.88 95 ASP A O 1
ATOM 759 N N . LYS A 1 96 ? -5.818 -12.16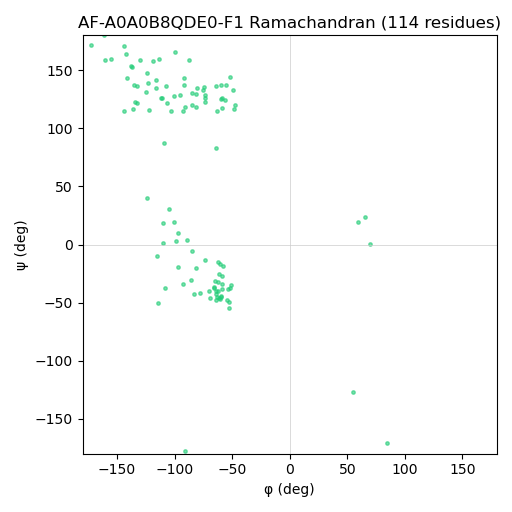0 2.734 1.00 98.00 96 LYS A N 1
ATOM 760 C CA . LYS A 1 96 ? -4.470 -11.970 3.270 1.00 98.00 96 LYS A CA 1
ATOM 761 C C . LYS A 1 96 ? -4.250 -10.498 3.601 1.00 98.00 96 LYS A C 1
ATOM 763 O O . LYS A 1 96 ? -4.358 -9.640 2.734 1.00 98.00 96 LYS A O 1
ATOM 768 N N . VAL A 1 97 ? -3.855 -10.213 4.840 1.00 98.19 97 VAL A N 1
ATOM 769 C CA . VAL A 1 97 ? -3.618 -8.848 5.335 1.00 98.19 97 VAL A CA 1
ATOM 770 C C . VAL A 1 97 ? -2.239 -8.318 4.928 1.00 98.19 97 VAL A C 1
ATOM 772 O O . VAL A 1 97 ? -1.213 -8.947 5.196 1.00 98.19 97 VAL A O 1
ATOM 775 N N . TYR A 1 98 ? -2.210 -7.116 4.346 1.00 98.31 98 TYR A N 1
ATOM 776 C CA . TYR A 1 98 ? -0.983 -6.391 3.983 1.00 98.31 98 TYR A CA 1
ATOM 777 C C . TYR A 1 98 ? -0.728 -5.177 4.878 1.00 98.31 98 TYR A C 1
ATOM 779 O O . TYR A 1 98 ? 0.420 -4.911 5.239 1.00 98.31 98 TYR A O 1
ATOM 787 N N . LEU A 1 99 ? -1.789 -4.466 5.266 1.00 98.50 99 LEU A N 1
ATOM 788 C CA . LEU A 1 99 ? -1.725 -3.312 6.159 1.00 98.50 99 LEU A CA 1
ATOM 789 C C . LEU A 1 99 ? -2.952 -3.294 7.066 1.00 98.50 99 LEU A C 1
ATOM 791 O O . LEU A 1 99 ? -4.058 -3.081 6.581 1.00 98.50 99 LEU A O 1
ATOM 795 N N . ALA A 1 100 ? -2.761 -3.465 8.369 1.00 98.19 100 ALA A N 1
ATOM 796 C CA . ALA A 1 100 ? -3.813 -3.249 9.356 1.00 98.19 100 ALA A CA 1
ATOM 797 C C . ALA A 1 100 ? -3.778 -1.804 9.869 1.00 98.19 100 ALA A C 1
ATOM 799 O O . ALA A 1 100 ? -2.702 -1.228 10.045 1.00 98.19 100 ALA A O 1
ATOM 800 N N . CYS A 1 101 ? -4.952 -1.234 10.126 1.00 97.69 101 CYS A N 1
ATOM 801 C CA . CYS A 1 101 ? -5.142 0.103 10.667 1.00 97.69 101 CYS A CA 1
ATOM 802 C C . CYS A 1 101 ? -6.153 0.074 11.818 1.00 97.69 101 CYS A C 1
ATOM 804 O O . CYS A 1 101 ? -7.316 -0.284 11.619 1.00 97.69 101 CYS A O 1
ATOM 806 N N . THR A 1 102 ? -5.732 0.526 12.997 1.00 97.38 102 THR A N 1
ATOM 807 C CA . THR A 1 102 ? -6.622 0.756 14.142 1.00 97.38 102 THR A CA 1
ATOM 808 C C . THR A 1 102 ? -6.724 2.250 14.405 1.00 97.38 102 THR A C 1
ATOM 810 O O . THR A 1 102 ? -5.709 2.920 14.593 1.00 97.38 102 THR A O 1
ATOM 813 N N . VAL A 1 103 ? -7.940 2.791 14.457 1.00 94.81 103 VAL A N 1
ATOM 814 C CA . VAL A 1 103 ? -8.192 4.201 14.786 1.00 94.81 103 VAL A CA 1
ATOM 815 C C . VAL A 1 103 ? -8.798 4.334 16.182 1.00 94.81 103 VAL A C 1
ATOM 817 O O . VAL A 1 103 ? -9.697 3.587 16.544 1.00 94.81 103 VAL A O 1
ATOM 820 N N . ARG A 1 104 ? -8.326 5.301 16.981 1.00 88.19 104 ARG A N 1
ATOM 821 C CA . ARG A 1 104 ? -8.785 5.531 18.372 1.00 88.19 104 ARG A CA 1
ATOM 822 C C . ARG A 1 104 ? -9.293 6.955 18.608 1.00 88.19 104 ARG A C 1
ATOM 824 O O . ARG A 1 104 ? -8.982 7.586 19.616 1.00 88.19 104 ARG A O 1
ATOM 831 N N . ALA A 1 105 ? -10.014 7.504 17.634 1.00 82.94 105 ALA A N 1
ATOM 832 C CA . ALA A 1 105 ? -10.701 8.794 17.717 1.00 82.94 105 ALA A CA 1
ATOM 833 C C . ALA A 1 105 ? -11.578 9.009 16.474 1.00 82.94 105 ALA A C 1
ATOM 835 O O . ALA A 1 105 ? -11.467 8.284 15.484 1.00 82.94 105 ALA A O 1
ATOM 836 N N . LYS A 1 106 ? -12.400 10.065 16.503 1.00 83.81 106 LYS A N 1
ATOM 837 C CA . LYS A 1 106 ? -13.204 10.494 15.355 1.00 83.81 106 LYS A CA 1
ATOM 838 C C . LYS A 1 106 ? -12.321 10.751 14.127 1.00 83.81 106 LYS A C 1
ATOM 840 O O . LYS A 1 106 ? -11.409 11.578 14.176 1.00 83.81 106 LYS A O 1
ATOM 845 N N . THR A 1 107 ? -12.647 10.075 13.032 1.00 83.81 107 THR A N 1
ATOM 846 C CA . THR A 1 107 ? -11.970 10.209 11.740 1.00 83.81 107 THR A CA 1
ATOM 847 C C . THR A 1 107 ? -12.473 11.435 10.983 1.00 83.81 107 THR A C 1
ATOM 849 O O . THR A 1 107 ? -13.677 11.681 10.883 1.00 83.81 107 THR A O 1
ATOM 852 N N . VAL A 1 108 ? -11.542 12.202 10.428 1.00 83.06 108 VAL A N 1
ATOM 853 C CA . VAL A 1 108 ? -11.788 13.276 9.471 1.00 83.06 108 VAL A CA 1
ATOM 854 C C . VAL A 1 108 ? -11.407 12.750 8.097 1.00 83.06 108 VAL A C 1
ATOM 856 O O . VAL A 1 108 ? -10.243 12.458 7.825 1.00 83.06 108 VAL A O 1
ATOM 859 N N . ARG A 1 109 ? -12.391 12.630 7.209 1.00 79.75 109 ARG A N 1
ATOM 860 C CA . ARG A 1 109 ? -12.118 12.320 5.806 1.00 79.75 109 ARG A CA 1
ATOM 861 C C . ARG A 1 109 ? -11.578 13.5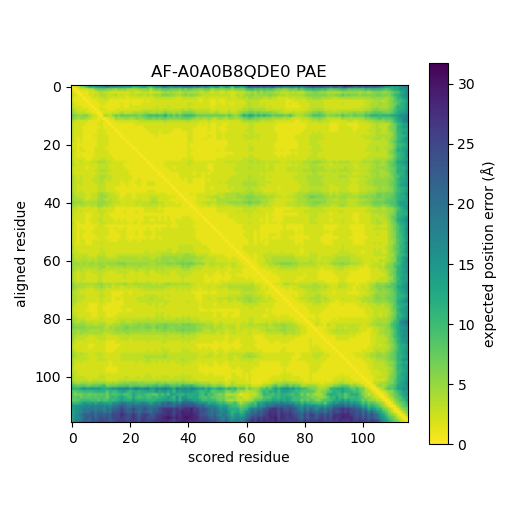71 5.135 1.00 79.75 109 ARG A C 1
ATOM 863 O O . ARG A 1 109 ? -12.135 14.655 5.323 1.00 79.75 109 ARG A O 1
ATOM 870 N N . MET A 1 110 ? -10.494 13.430 4.373 1.00 63.59 110 MET A N 1
ATOM 871 C CA . MET A 1 110 ? -10.058 14.536 3.530 1.00 63.59 110 MET A CA 1
ATOM 872 C C . MET A 1 110 ? -11.219 14.857 2.582 1.00 63.59 110 MET A C 1
ATOM 874 O O . MET A 1 110 ? -11.727 13.934 1.938 1.00 63.59 110 MET A O 1
ATOM 878 N N . PRO A 1 111 ? -11.693 16.114 2.509 1.00 55.88 111 PRO A N 1
ATOM 879 C CA . PRO A 1 111 ? -12.696 16.462 1.520 1.00 55.88 111 PRO A CA 1
ATOM 880 C C . PRO A 1 111 ? -12.139 16.075 0.153 1.00 55.88 111 PRO A C 1
ATOM 882 O O . PRO A 1 111 ? -10.953 16.294 -0.116 1.00 55.88 111 PRO A O 1
ATOM 885 N N . SER A 1 112 ? -12.976 15.482 -0.704 1.00 51.44 112 SER A N 1
ATOM 886 C CA . SER A 1 112 ? -12.616 15.316 -2.106 1.00 51.44 112 SER A CA 1
ATOM 887 C C . SER A 1 112 ? -12.118 16.676 -2.577 1.00 51.44 112 SER A C 1
ATOM 889 O O . SER A 1 112 ? -12.877 17.646 -2.512 1.00 51.44 112 SER A O 1
ATOM 891 N N . LEU A 1 113 ? -10.845 16.775 -2.970 1.00 45.78 113 LEU A N 1
ATOM 892 C CA . LEU A 1 113 ? -10.324 17.957 -3.643 1.00 45.78 113 LEU A CA 1
ATOM 893 C C . LEU A 1 113 ? -11.090 18.039 -4.964 1.00 45.78 113 LEU A C 1
ATOM 895 O O . LEU A 1 113 ? -10.656 17.499 -5.982 1.00 45.78 113 LEU A O 1
ATOM 899 N N . SER A 1 114 ? -12.292 18.616 -4.915 1.00 36.47 114 SER A N 1
ATOM 900 C CA . SER A 1 114 ? -13.079 18.935 -6.087 1.00 36.47 114 SER A CA 1
ATOM 901 C C . SER A 1 114 ? -12.198 19.868 -6.891 1.00 36.47 114 SER A C 1
ATOM 903 O O . SER A 1 114 ? -11.800 20.924 -6.389 1.00 36.47 114 SER A O 1
ATOM 905 N N . LYS A 1 115 ? -11.834 19.436 -8.098 1.00 41.66 115 LYS A N 1
ATOM 906 C CA . LYS A 1 115 ? -11.159 20.292 -9.066 1.00 41.66 115 LYS A CA 1
ATOM 907 C C . LYS A 1 115 ? -11.933 21.616 -9.115 1.00 41.66 115 LYS A C 1
ATOM 909 O O . LYS A 1 115 ? -13.139 21.594 -9.356 1.00 41.66 115 LYS A O 1
ATOM 914 N N . LYS A 1 116 ? -11.260 22.721 -8.790 1.00 34.97 116 LYS A N 1
ATOM 915 C CA . LYS A 1 116 ? -11.676 24.023 -9.312 1.00 34.97 116 LYS A CA 1
ATOM 916 C C . LYS A 1 116 ? -11.389 24.044 -10.805 1.00 34.97 116 LYS A C 1
ATOM 918 O O . LYS A 1 116 ? -10.389 23.399 -11.200 1.00 34.97 116 LYS A O 1
#

Radius of gyration: 14.14 Å; Cα contacts (8 Å, |Δi|>4): 199; chains: 1; bounding box: 32×38×31 Å

Organism: NCBI:txid1481914

Sequence (116 aa):
MFLTPYFVQENNQFHFTRAQASNFAKGIAGDFNPIHDEDNSRFCVPGDLLFAVMLQQEGISRSMEFTFSGMVTEGTELHINHESEENKAVVDENDKVYLACTVRAKTVRMPSLSKK

pLDDT: mean 92.29, std 12.61, range [34.97, 98.5]

InterPro domains:
  IPR021974 Protein of unknown function DUF3581 [PF12119] (1-111)

Mean predicted aligned error: 4.36 Å

Secondary structure (DSSP, 8-state):
-TTGGG-EEETTEEE--HHHHHHHIIIII----GGGSTT-TT----HHHHHHHHHHHH-EESSEEEEE-SPPPTT--EEEEESSSSEEEEEETT--EEEEEEE-S-EEPPPP----

Foldseek 3Di:
DVLPQQWDDDDQKIFGQLVSQLCCCVVPVVHPDCLSHNPDPNNFRDPVSVVVVCCQVFNDAPDKDKDADDTGDGPFIWHWDPPDPFWIFIAGPVRDGGMIMGHDGDGDHDPPPPPD